Protein AF-A0AAU5XEI7-F1 (afdb_monomer_lite)

Sequence (59 aa):
MAGSELGYEDLAPMPVLVEEAGGRATDLSGGPSLSGPDTAVVSTGRFHDELLGLLRPPG

Foldseek 3Di:
DPPDPDDLVNVVCCQVVQVVVCKDKAALVRHRCNPDPVGIDIGNHPCRVVVSVVPDPDD

Radius of gyration: 11.89 Å; chains: 1; bounding box: 32×20×30 Å

Structure (mmCIF, N/CA/C/O backbone):
data_AF-A0AAU5XEI7-F1
#
_entry.id   AF-A0AAU5XEI7-F1
#
loop_
_atom_site.group_PDB
_atom_site.id
_atom_site.type_symbol
_atom_site.label_atom_id
_atom_site.label_alt_id
_atom_site.label_comp_id
_atom_site.label_asym_id
_atom_site.label_entity_id
_atom_site.label_seq_id
_atom_site.pdbx_PDB_ins_code
_atom_site.Cartn_x
_atom_site.Cartn_y
_atom_site.Cartn_z
_atom_site.occupancy
_atom_site.B_iso_or_equiv
_atom_site.auth_seq_id
_atom_site.auth_comp_id
_atom_site.auth_asym_id
_atom_site.auth_atom_id
_atom_site.pdbx_PDB_model_num
ATOM 1 N N . MET A 1 1 ? 23.079 5.968 13.973 1.00 42.53 1 MET A N 1
ATOM 2 C CA . MET A 1 1 ? 21.695 6.216 13.534 1.00 42.53 1 MET A CA 1
ATOM 3 C C . MET A 1 1 ? 21.309 5.010 12.706 1.00 42.53 1 MET A C 1
ATOM 5 O O . MET A 1 1 ? 21.953 4.794 11.690 1.00 42.53 1 MET A O 1
ATOM 9 N N . ALA A 1 2 ? 20.412 4.153 13.194 1.00 44.88 2 ALA A N 1
ATOM 10 C CA . ALA A 1 2 ? 19.813 3.147 12.322 1.00 44.88 2 ALA A CA 1
ATOM 11 C C . ALA A 1 2 ? 18.987 3.934 11.300 1.00 44.88 2 ALA A C 1
ATOM 13 O O . ALA A 1 2 ? 18.179 4.766 11.714 1.00 44.88 2 ALA A O 1
ATOM 14 N N . GLY A 1 3 ? 19.272 3.778 10.005 1.00 48.19 3 GLY A N 1
ATOM 15 C CA . GLY A 1 3 ? 18.364 4.280 8.975 1.00 48.19 3 GLY A CA 1
ATOM 16 C C . GLY A 1 3 ? 16.975 3.713 9.248 1.00 48.19 3 GLY A C 1
ATOM 17 O O . GLY A 1 3 ? 16.865 2.633 9.835 1.00 48.19 3 GLY A O 1
ATOM 18 N N . SER A 1 4 ? 15.919 4.439 8.887 1.00 57.94 4 SER A N 1
ATOM 19 C CA . SER A 1 4 ? 14.609 3.801 8.781 1.00 57.94 4 SER A CA 1
ATOM 20 C C . SER A 1 4 ? 14.790 2.522 7.962 1.00 57.94 4 SER A C 1
ATOM 22 O O . SER A 1 4 ? 15.493 2.529 6.955 1.00 57.94 4 SER A O 1
ATOM 24 N N . GLU A 1 5 ? 14.249 1.403 8.438 1.00 66.75 5 GLU A N 1
ATOM 25 C CA . GLU A 1 5 ? 14.518 0.080 7.853 1.00 66.75 5 GLU A CA 1
ATOM 26 C C . GLU A 1 5 ? 14.039 -0.030 6.388 1.00 66.75 5 GLU A C 1
ATOM 28 O O . GLU A 1 5 ? 14.429 -0.952 5.681 1.00 66.75 5 GLU A O 1
ATOM 33 N N . LEU A 1 6 ? 13.256 0.954 5.928 1.00 69.19 6 LEU A N 1
ATOM 34 C CA . LEU A 1 6 ? 12.883 1.221 4.542 1.00 69.19 6 LEU A CA 1
ATOM 35 C C . LEU A 1 6 ? 13.126 2.709 4.230 1.00 69.19 6 LEU A C 1
ATOM 37 O O . LEU A 1 6 ? 12.651 3.586 4.964 1.00 69.19 6 LEU A O 1
ATOM 41 N N . GLY A 1 7 ? 13.882 2.989 3.169 1.00 76.75 7 GLY A N 1
ATOM 42 C CA . GLY A 1 7 ? 14.092 4.329 2.614 1.00 76.75 7 GLY A CA 1
ATOM 43 C C . GLY A 1 7 ? 13.084 4.672 1.513 1.00 76.75 7 GLY A C 1
ATOM 44 O O . GLY A 1 7 ? 12.319 3.822 1.052 1.00 76.75 7 GLY A O 1
ATOM 45 N N . TYR A 1 8 ? 13.095 5.923 1.046 1.00 79.88 8 TYR A N 1
ATOM 46 C CA . TYR A 1 8 ? 12.251 6.349 -0.079 1.00 79.88 8 TYR A CA 1
ATOM 47 C C . TYR A 1 8 ? 12.541 5.521 -1.335 1.00 79.88 8 TYR A C 1
ATOM 49 O O . TYR A 1 8 ? 11.622 5.116 -2.044 1.00 79.88 8 TYR A O 1
ATOM 57 N N . GLU A 1 9 ? 13.816 5.236 -1.590 1.00 84.81 9 GLU A N 1
ATOM 58 C CA . GLU A 1 9 ? 14.278 4.409 -2.700 1.00 84.81 9 GLU A CA 1
ATOM 59 C C . GLU A 1 9 ? 13.695 2.987 -2.690 1.00 84.81 9 GLU A C 1
ATOM 61 O O . GLU A 1 9 ? 13.472 2.426 -3.764 1.00 84.81 9 GLU A O 1
ATOM 66 N N . ASP A 1 10 ? 13.379 2.435 -1.516 1.00 82.81 10 ASP A N 1
ATOM 67 C CA . ASP A 1 10 ? 12.757 1.113 -1.385 1.00 82.81 10 ASP A CA 1
ATOM 68 C C . ASP A 1 10 ? 11.250 1.163 -1.682 1.00 82.81 10 ASP A C 1
ATOM 70 O O . ASP A 1 10 ? 10.671 0.207 -2.203 1.00 82.81 10 ASP A O 1
ATOM 74 N N . LEU A 1 11 ? 10.603 2.295 -1.382 1.00 84.12 11 LEU A N 1
ATOM 75 C CA . LEU A 1 11 ? 9.168 2.505 -1.591 1.00 84.12 11 LEU A CA 1
ATOM 76 C C . LEU A 1 11 ? 8.834 3.004 -3.001 1.00 84.12 11 LEU A C 1
ATOM 78 O O . LEU A 1 11 ? 7.775 2.669 -3.530 1.00 84.12 11 LEU A O 1
ATOM 82 N N . ALA A 1 12 ? 9.727 3.771 -3.628 1.00 87.62 12 ALA A N 1
ATOM 83 C CA . ALA A 1 12 ? 9.540 4.357 -4.954 1.00 87.62 12 ALA A CA 1
ATOM 84 C C . ALA A 1 12 ? 9.103 3.352 -6.044 1.00 87.62 12 ALA A C 1
ATOM 86 O O . ALA A 1 12 ? 8.189 3.684 -6.804 1.00 87.62 12 ALA A O 1
ATOM 87 N N . PRO A 1 13 ? 9.674 2.133 -6.148 1.00 90.62 13 PRO A N 1
ATOM 88 C CA . PRO A 1 13 ? 9.253 1.173 -7.171 1.00 90.62 13 PRO A CA 1
ATOM 89 C C . PRO A 1 13 ? 7.966 0.408 -6.822 1.00 90.62 13 PRO A C 1
ATOM 91 O O . PRO A 1 13 ? 7.371 -0.210 -7.708 1.00 90.62 13 PRO A O 1
ATOM 94 N N . MET A 1 14 ? 7.526 0.415 -5.558 1.00 89.06 14 MET A N 1
ATOM 95 C CA . MET A 1 14 ? 6.446 -0.456 -5.081 1.00 89.06 14 MET A CA 1
ATOM 96 C C . MET A 1 14 ? 5.089 -0.208 -5.753 1.00 89.06 14 MET A C 1
ATOM 98 O O . MET A 1 14 ? 4.472 -1.202 -6.133 1.00 89.06 14 MET A O 1
ATOM 102 N N . PRO A 1 15 ? 4.616 1.038 -5.967 1.00 90.56 15 PRO A N 1
ATOM 103 C CA . PRO A 1 15 ? 3.331 1.268 -6.629 1.00 90.56 15 PRO A CA 1
ATOM 104 C C . PRO A 1 15 ? 3.259 0.605 -8.001 1.00 90.56 15 PRO A C 1
ATOM 106 O O . PRO A 1 15 ? 2.328 -0.143 -8.263 1.00 90.56 15 PRO 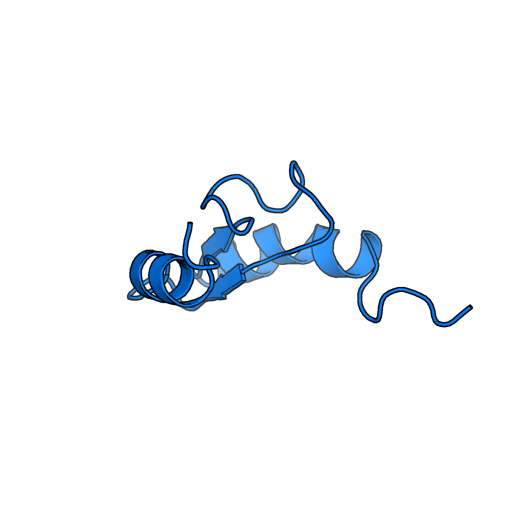A O 1
ATOM 109 N N . VAL A 1 16 ? 4.299 0.770 -8.824 1.00 92.88 16 VAL A N 1
ATOM 110 C CA . VAL A 1 16 ? 4.355 0.166 -10.161 1.00 92.88 16 VAL A CA 1
ATOM 111 C C . VAL A 1 16 ? 4.300 -1.360 -10.071 1.00 92.88 16 VAL A C 1
ATOM 113 O O . VAL A 1 16 ? 3.452 -1.981 -10.698 1.00 92.88 16 VAL A O 1
ATOM 116 N N . LEU A 1 17 ? 5.162 -1.990 -9.267 1.00 92.94 17 LEU A N 1
ATOM 117 C CA . LEU A 1 17 ? 5.205 -3.457 -9.175 1.00 92.94 17 LEU A CA 1
ATOM 118 C C . LEU A 1 17 ? 3.899 -4.058 -8.636 1.00 92.94 17 LEU A C 1
ATOM 120 O O . LEU A 1 17 ? 3.445 -5.099 -9.110 1.00 92.94 17 LEU A O 1
ATOM 124 N N . VAL A 1 18 ? 3.317 -3.419 -7.623 1.00 93.81 18 VAL A N 1
ATOM 125 C CA . VAL A 1 18 ? 2.123 -3.904 -6.929 1.00 93.81 18 VAL A CA 1
ATOM 126 C C . VAL A 1 18 ? 0.877 -3.701 -7.783 1.00 93.81 18 VAL A C 1
ATOM 128 O O . VAL A 1 18 ? 0.071 -4.624 -7.888 1.00 93.81 18 VAL A O 1
ATOM 131 N N . GLU A 1 19 ? 0.706 -2.526 -8.387 1.00 93.38 19 GLU A N 1
ATOM 132 C CA . GLU A 1 19 ? -0.486 -2.198 -9.177 1.00 93.38 19 GLU A CA 1
ATOM 133 C C . GLU A 1 19 ? -0.537 -2.996 -10.487 1.00 93.38 19 GLU A C 1
ATOM 135 O O . GLU A 1 19 ? -1.599 -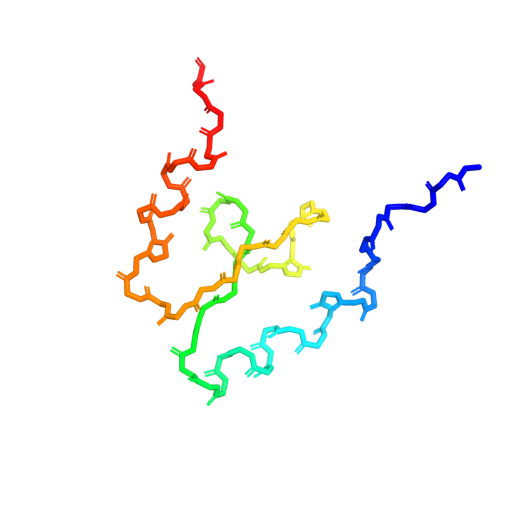3.514 -10.832 1.00 93.38 19 GLU A O 1
ATOM 140 N N . GLU A 1 20 ? 0.603 -3.220 -11.153 1.00 95.56 20 GLU A N 1
ATOM 141 C CA . GLU A 1 20 ? 0.683 -4.088 -12.343 1.00 95.56 20 GLU A CA 1
ATOM 142 C C . GLU A 1 20 ? 0.343 -5.556 -12.021 1.00 95.56 20 GLU A C 1
ATOM 144 O O . GLU A 1 20 ? -0.207 -6.281 -12.851 1.00 95.56 20 GLU A O 1
ATOM 149 N N . ALA A 1 21 ? 0.611 -6.000 -10.790 1.00 94.44 21 ALA A N 1
ATOM 150 C CA . ALA A 1 21 ? 0.195 -7.311 -10.293 1.00 94.44 21 ALA A CA 1
ATOM 151 C C . ALA A 1 21 ? -1.279 -7.354 -9.828 1.00 94.44 21 ALA A C 1
ATOM 153 O O . ALA A 1 21 ? -1.739 -8.389 -9.336 1.00 94.44 21 ALA A O 1
ATOM 154 N N . GLY A 1 22 ? -2.027 -6.251 -9.958 1.00 94.31 22 GLY A N 1
ATOM 155 C CA . GLY A 1 22 ? -3.421 -6.121 -9.516 1.00 94.31 22 GLY A CA 1
ATOM 156 C C . GLY A 1 22 ? -3.595 -5.876 -8.012 1.00 94.31 22 GLY A C 1
ATOM 157 O O . GLY A 1 22 ? -4.701 -6.013 -7.486 1.00 94.31 22 GLY A O 1
ATOM 158 N N . GLY A 1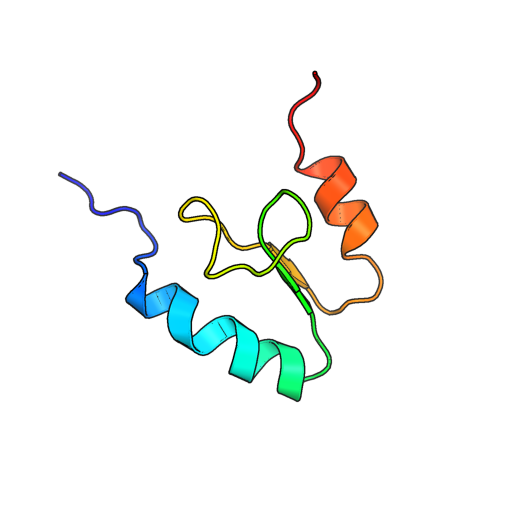 23 ? -2.514 -5.551 -7.303 1.00 95.62 23 GLY A N 1
ATOM 159 C CA . GLY A 1 23 ? -2.537 -5.151 -5.901 1.00 95.62 23 GLY A CA 1
ATOM 160 C C . GLY A 1 23 ? -2.888 -3.673 -5.703 1.00 95.62 23 GLY A C 1
ATOM 161 O O . GLY A 1 23 ? -3.267 -2.959 -6.628 1.00 95.62 23 GLY A O 1
ATOM 162 N N . ARG A 1 24 ? -2.762 -3.205 -4.458 1.00 95.81 24 ARG A N 1
ATOM 163 C CA . ARG A 1 24 ? -2.912 -1.790 -4.080 1.00 95.81 24 ARG A CA 1
ATOM 164 C C . ARG A 1 24 ? -1.773 -1.356 -3.169 1.00 95.81 24 ARG A C 1
ATOM 166 O O . ARG A 1 24 ? -1.434 -2.105 -2.247 1.00 95.81 24 ARG A O 1
ATOM 173 N N . ALA A 1 25 ? -1.253 -0.154 -3.404 1.00 93.44 25 ALA A N 1
ATOM 174 C CA . ALA A 1 25 ? -0.259 0.520 -2.578 1.00 93.44 25 ALA A CA 1
ATOM 175 C C . ALA A 1 25 ? -0.762 1.924 -2.194 1.00 93.44 25 ALA A C 1
ATOM 177 O O . ALA A 1 25 ? -1.095 2.722 -3.066 1.00 93.44 25 ALA A O 1
ATOM 178 N N . THR A 1 26 ? -0.832 2.233 -0.898 1.00 92.88 26 THR A N 1
ATOM 179 C CA . THR A 1 26 ? -1.271 3.549 -0.389 1.00 92.88 26 THR A CA 1
ATOM 180 C C . THR A 1 26 ? -0.452 3.979 0.822 1.00 92.88 26 THR A C 1
ATOM 182 O O 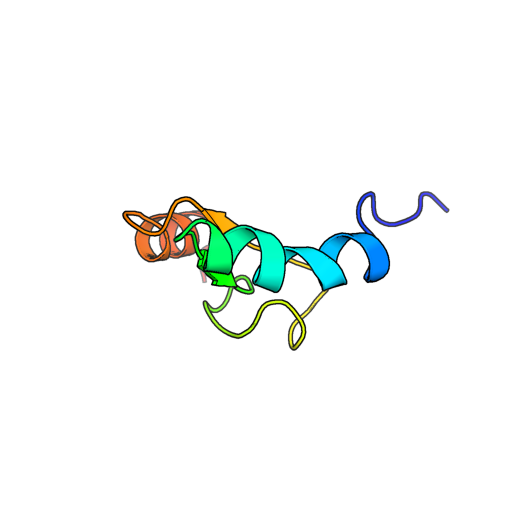. THR A 1 26 ? 0.325 3.194 1.358 1.00 92.88 26 THR A O 1
ATOM 185 N N . ASP A 1 27 ? -0.648 5.204 1.297 1.00 89.69 27 ASP A N 1
ATOM 186 C CA . ASP A 1 27 ? -0.291 5.587 2.667 1.00 89.69 27 ASP A CA 1
ATOM 187 C C . ASP A 1 27 ? -1.353 5.095 3.685 1.00 89.69 27 ASP A C 1
ATOM 189 O O . ASP A 1 27 ? -2.354 4.468 3.321 1.00 89.69 27 ASP A O 1
ATOM 193 N N . LEU A 1 28 ? -1.171 5.399 4.977 1.00 89.94 28 LEU A N 1
ATOM 194 C CA . LEU A 1 28 ? -2.124 5.043 6.048 1.00 89.94 28 LEU A CA 1
ATOM 195 C C . LEU A 1 28 ? -3.490 5.761 5.948 1.00 89.94 28 LEU A C 1
ATOM 197 O O . LEU A 1 28 ? -4.482 5.332 6.555 1.00 89.94 28 LEU A O 1
ATOM 201 N N . SER A 1 29 ? -3.569 6.859 5.193 1.00 88.75 29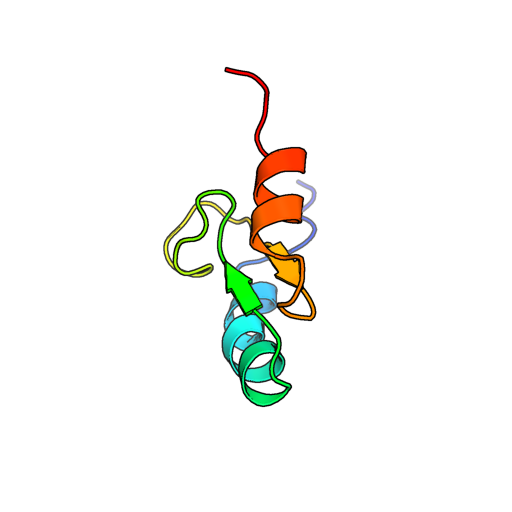 SER A N 1
ATOM 202 C CA . SER A 1 29 ? -4.823 7.562 4.902 1.00 88.75 29 SER A CA 1
ATOM 203 C C . SER A 1 29 ? -5.596 6.920 3.742 1.00 88.75 29 SER A C 1
ATOM 205 O O . SER A 1 29 ? -6.794 7.172 3.599 1.00 88.75 29 SER A O 1
ATOM 207 N N . GLY A 1 30 ? -4.957 6.025 2.983 1.00 90.88 30 GLY A N 1
ATOM 208 C CA . GLY A 1 30 ? -5.493 5.446 1.750 1.00 90.88 30 GLY A CA 1
ATOM 209 C C . GLY A 1 30 ? -5.207 6.295 0.507 1.00 90.88 30 GLY A C 1
ATOM 210 O O . GLY A 1 30 ? -5.765 6.022 -0.556 1.00 90.88 30 GLY A O 1
ATOM 211 N N . GLY A 1 31 ? -4.367 7.326 0.636 1.00 90.00 31 GLY A N 1
ATOM 212 C CA . GLY A 1 31 ? -3.893 8.167 -0.459 1.00 90.00 31 GLY A CA 1
ATOM 213 C C . GLY A 1 31 ? -2.648 7.596 -1.149 1.00 90.00 31 GLY A C 1
ATOM 214 O O . GLY A 1 31 ? -2.160 6.530 -0.771 1.00 90.00 31 GLY A O 1
ATOM 215 N N . PRO A 1 32 ? -2.109 8.283 -2.171 1.00 88.81 32 PRO A N 1
ATOM 216 C CA . PRO A 1 32 ? -0.911 7.832 -2.877 1.00 88.81 32 PRO A CA 1
ATOM 217 C C . PRO A 1 32 ? 0.283 7.625 -1.929 1.00 88.81 32 PRO A C 1
ATOM 219 O O . PRO A 1 32 ? 0.678 8.544 -1.211 1.00 88.81 32 PRO A O 1
ATOM 222 N N . SER A 1 33 ? 0.907 6.442 -1.965 1.00 82.75 33 SER A N 1
ATOM 223 C CA . SER A 1 33 ? 1.969 6.056 -1.015 1.00 82.75 33 SER A CA 1
ATOM 224 C C . SER A 1 33 ? 3.253 6.890 -1.109 1.00 82.75 33 SER A C 1
ATOM 226 O O . SER A 1 33 ? 4.041 6.894 -0.174 1.00 82.75 33 SER A O 1
ATOM 228 N N . LEU A 1 34 ? 3.482 7.595 -2.224 1.00 83.00 34 LEU A N 1
ATOM 229 C CA . LEU A 1 34 ? 4.674 8.432 -2.443 1.00 83.00 34 LEU A CA 1
ATOM 230 C C . LEU A 1 34 ? 4.456 9.913 -2.096 1.00 83.00 34 LEU A C 1
ATOM 232 O O . LEU A 1 34 ? 5.339 10.735 -2.328 1.00 83.00 34 LEU A O 1
ATOM 236 N N . SER A 1 35 ? 3.266 10.274 -1.611 1.00 74.38 35 SER A N 1
ATOM 237 C CA . SER A 1 35 ? 2.898 11.659 -1.276 1.00 74.38 35 SER A CA 1
ATOM 238 C C . SER A 1 35 ? 2.777 11.911 0.233 1.00 74.38 35 SER A C 1
ATOM 240 O O . SER A 1 35 ? 2.573 13.055 0.636 1.00 74.38 35 SER A O 1
ATOM 242 N N . GLY A 1 36 ? 2.872 10.858 1.051 1.00 63.91 36 GLY A N 1
ATOM 243 C CA . GLY A 1 36 ? 2.658 10.880 2.499 1.00 63.91 36 GLY A CA 1
ATOM 244 C C . GLY A 1 36 ? 3.944 10.740 3.329 1.00 63.91 36 GLY A C 1
ATOM 245 O O . GLY A 1 36 ? 5.038 10.718 2.767 1.00 63.91 36 GLY A O 1
ATOM 246 N N . PRO A 1 37 ? 3.830 10.653 4.673 1.00 63.38 37 PRO A N 1
ATOM 247 C CA . PRO A 1 37 ? 4.951 10.254 5.536 1.00 63.38 37 PRO A CA 1
ATOM 248 C C . PRO A 1 37 ? 5.496 8.889 5.091 1.00 63.38 37 PRO A C 1
ATOM 250 O O . PRO A 1 37 ? 4.727 8.135 4.504 1.00 63.38 37 PRO A O 1
ATOM 253 N N . ASP A 1 38 ? 6.772 8.582 5.376 1.00 71.25 38 ASP A N 1
ATOM 254 C CA . ASP A 1 38 ? 7.527 7.375 4.960 1.00 71.25 38 ASP A CA 1
ATOM 255 C C . ASP A 1 38 ? 6.857 6.049 5.390 1.00 71.25 38 ASP A C 1
ATOM 257 O O . ASP A 1 38 ? 7.315 5.325 6.272 1.00 71.25 38 ASP A O 1
ATOM 261 N N . THR A 1 39 ? 5.683 5.758 4.845 1.00 77.88 39 THR A N 1
ATOM 262 C CA . THR A 1 39 ? 4.788 4.687 5.261 1.00 77.88 39 THR A CA 1
ATOM 263 C C . THR A 1 39 ? 3.982 4.245 4.055 1.00 77.88 39 THR A C 1
ATOM 265 O O . THR A 1 39 ? 3.312 5.043 3.403 1.00 77.88 39 THR A O 1
ATOM 268 N N . ALA A 1 40 ? 4.008 2.945 3.791 1.00 88.06 40 ALA A N 1
ATOM 269 C CA . ALA A 1 40 ? 3.247 2.336 2.719 1.00 88.06 40 ALA A CA 1
ATOM 270 C C . ALA A 1 40 ? 2.460 1.139 3.251 1.00 88.06 40 ALA A C 1
ATOM 272 O O . ALA A 1 40 ? 2.961 0.343 4.046 1.00 88.06 40 ALA A O 1
ATOM 273 N N . VAL A 1 41 ? 1.230 0.996 2.776 1.00 92.38 41 VAL A N 1
ATOM 274 C CA . VAL A 1 41 ? 0.384 -0.175 2.970 1.00 92.38 41 VAL A CA 1
ATOM 275 C C . VAL A 1 41 ? 0.240 -0.848 1.617 1.00 92.38 41 VAL A C 1
ATOM 277 O O . VAL A 1 41 ? -0.242 -0.241 0.664 1.00 92.38 41 VAL A O 1
ATOM 280 N N . VAL A 1 42 ? 0.662 -2.106 1.531 1.00 93.94 42 VAL A N 1
ATOM 281 C CA . VAL A 1 42 ? 0.621 -2.908 0.305 1.00 93.94 42 VAL A CA 1
ATOM 282 C C . VAL A 1 42 ? -0.250 -4.134 0.530 1.00 93.94 42 VAL A C 1
ATOM 284 O O . VAL A 1 42 ? -0.155 -4.798 1.561 1.00 93.94 42 VAL A O 1
ATOM 287 N N . SER A 1 43 ? -1.125 -4.443 -0.427 1.00 95.44 43 SER A N 1
ATOM 288 C CA . SER A 1 43 ? -2.043 -5.584 -0.323 1.00 95.44 43 SER A CA 1
ATOM 289 C C . SER A 1 43 ? -2.459 -6.126 -1.692 1.00 95.44 43 SER A C 1
ATOM 291 O O . SER A 1 43 ? -2.338 -5.433 -2.698 1.00 95.44 43 SER A O 1
ATOM 293 N N . THR A 1 44 ? -3.092 -7.300 -1.712 1.00 93.88 44 THR A N 1
ATOM 294 C CA . THR A 1 44 ? -3.772 -7.876 -2.891 1.00 93.88 44 THR A CA 1
ATOM 295 C C . THR A 1 44 ? -5.072 -7.153 -3.283 1.00 93.88 44 THR A C 1
ATOM 297 O O . THR A 1 44 ? -5.811 -7.618 -4.144 1.00 93.88 44 THR A O 1
ATOM 300 N N . GLY A 1 45 ? -5.4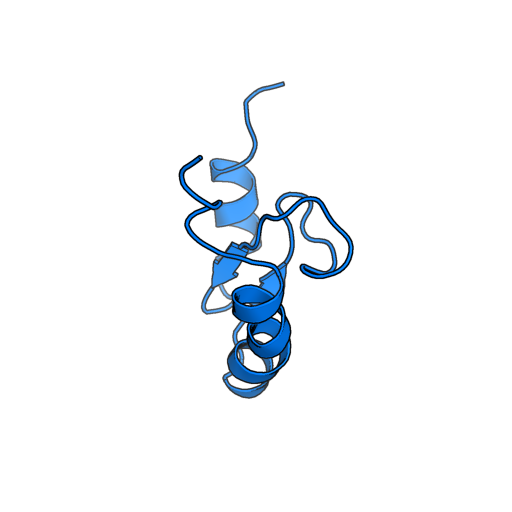08 -6.039 -2.628 1.00 92.44 45 GLY A N 1
ATOM 301 C CA . GLY A 1 45 ? -6.526 -5.166 -2.981 1.00 92.44 45 GLY A CA 1
ATOM 302 C C . GLY A 1 45 ? -7.835 -5.481 -2.259 1.00 92.44 45 GLY A C 1
ATOM 303 O O . GLY A 1 45 ? -8.431 -4.571 -1.687 1.00 92.44 45 GLY A O 1
ATOM 304 N N . ARG A 1 46 ? -8.263 -6.752 -2.213 1.00 95.19 46 ARG A N 1
ATOM 305 C CA . ARG A 1 46 ? -9.597 -7.151 -1.702 1.00 95.19 46 ARG A CA 1
ATOM 306 C C . ARG A 1 46 ? -9.937 -6.617 -0.304 1.00 95.19 46 ARG A C 1
ATOM 308 O O . ARG A 1 46 ? -11.084 -6.266 -0.060 1.00 95.19 46 ARG A O 1
ATOM 315 N N . PHE A 1 47 ? -8.959 -6.596 0.596 1.00 95.69 47 PHE A N 1
ATOM 316 C CA . PHE A 1 47 ? -9.136 -6.206 2.001 1.00 95.69 47 PHE A CA 1
ATOM 317 C C . PHE A 1 47 ? -8.337 -4.952 2.362 1.00 95.69 47 PHE A C 1
ATOM 319 O O . PHE A 1 47 ? -8.049 -4.713 3.529 1.00 95.69 47 PHE A O 1
ATOM 326 N N . HIS A 1 48 ? -7.933 -4.165 1.364 1.00 96.19 48 HIS A N 1
ATOM 327 C CA . HIS A 1 48 ? -7.038 -3.037 1.588 1.00 96.19 48 HIS A CA 1
ATOM 328 C C . HIS A 1 48 ? -7.638 -1.999 2.546 1.00 96.19 48 HIS A C 1
ATOM 330 O O . HIS A 1 48 ? -6.992 -1.596 3.506 1.00 96.19 48 HIS A O 1
ATOM 336 N N . ASP A 1 49 ? -8.899 -1.622 2.337 1.00 95.44 49 ASP A N 1
ATOM 337 C CA . ASP A 1 49 ? -9.555 -0.606 3.164 1.00 95.44 49 ASP A CA 1
ATOM 338 C C . ASP A 1 49 ? -9.851 -1.123 4.586 1.00 95.44 49 ASP A C 1
ATOM 340 O O . ASP A 1 49 ? -9.785 -0.364 5.552 1.00 95.44 49 ASP A O 1
ATOM 344 N N . GLU A 1 50 ? -10.112 -2.428 4.736 1.00 96.19 50 GLU A N 1
ATOM 345 C CA . GLU A 1 50 ? -10.251 -3.081 6.045 1.00 96.19 50 GLU A CA 1
ATOM 346 C C . GLU A 1 50 ? -8.918 -3.073 6.805 1.00 96.19 50 GLU A C 1
ATOM 348 O O . GLU A 1 50 ? -8.875 -2.696 7.976 1.00 96.19 50 GLU A O 1
ATOM 353 N N . LEU A 1 51 ? -7.815 -3.395 6.121 1.00 95.56 51 LEU A N 1
ATOM 354 C CA . LEU A 1 51 ? -6.467 -3.312 6.681 1.00 95.56 51 LEU A CA 1
ATOM 355 C C . LEU A 1 51 ? -6.129 -1.881 7.124 1.00 95.56 51 LEU A C 1
ATOM 357 O O . LEU A 1 51 ? -5.621 -1.696 8.228 1.00 95.56 51 LEU A O 1
ATOM 361 N N . LEU A 1 52 ? -6.457 -0.865 6.318 1.00 94.38 52 LEU A N 1
ATOM 362 C CA . LEU A 1 52 ? -6.297 0.540 6.716 1.00 94.38 52 LEU A CA 1
ATOM 363 C C . LEU A 1 52 ? -7.092 0.864 7.988 1.00 94.38 52 LEU A C 1
ATOM 365 O O . LEU A 1 52 ? -6.590 1.569 8.861 1.00 94.38 52 LEU A O 1
ATOM 369 N N . GLY A 1 53 ? -8.307 0.326 8.124 1.00 93.81 53 GLY A N 1
ATOM 370 C CA . GLY A 1 53 ? -9.118 0.468 9.333 1.00 93.81 53 GLY A CA 1
ATOM 371 C C . GLY A 1 53 ? -8.465 -0.126 10.586 1.00 93.81 53 GLY A C 1
ATOM 372 O O . GLY A 1 53 ? -8.582 0.461 11.657 1.00 93.81 53 GLY A O 1
ATOM 373 N N . LEU A 1 54 ? -7.747 -1.246 10.449 1.00 93.56 54 LEU A N 1
ATOM 374 C CA . LEU A 1 54 ? -7.032 -1.903 11.551 1.00 93.56 54 LEU A CA 1
ATOM 375 C C . LEU A 1 54 ? -5.717 -1.204 11.926 1.00 93.56 54 LEU A C 1
ATOM 377 O O . LEU A 1 54 ? -5.313 -1.245 13.085 1.00 93.56 54 LEU A O 1
ATOM 381 N N . LEU A 1 55 ? -5.032 -0.601 10.949 1.00 90.81 55 LEU A N 1
ATOM 382 C CA . LEU A 1 55 ? -3.731 0.048 11.147 1.00 90.81 55 LEU A CA 1
ATOM 383 C C . LEU A 1 55 ? -3.838 1.486 11.664 1.00 90.81 55 LEU A C 1
ATOM 385 O O . LEU A 1 55 ? -2.870 2.013 12.214 1.00 90.81 55 LEU A O 1
ATOM 389 N N . ARG A 1 56 ? -4.987 2.143 11.479 1.00 83.31 56 ARG A N 1
ATOM 390 C CA . ARG A 1 56 ? -5.199 3.498 11.992 1.00 83.31 56 ARG A CA 1
ATOM 391 C C . ARG A 1 56 ? -5.219 3.471 13.524 1.00 83.31 56 ARG A C 1
ATOM 393 O O . ARG A 1 56 ? -5.998 2.708 14.098 1.00 83.31 56 ARG A O 1
ATOM 400 N N . PRO A 1 57 ? -4.399 4.294 14.203 1.00 68.19 57 PRO A N 1
ATOM 401 C CA . PRO A 1 57 ? -4.479 4.402 15.651 1.00 68.19 57 PRO A CA 1
ATOM 402 C C . PRO A 1 57 ? -5.890 4.852 16.064 1.00 68.19 57 PRO A C 1
ATOM 404 O O . PRO A 1 57 ? -6.516 5.628 15.331 1.00 68.19 57 PRO A O 1
ATOM 407 N N . PRO A 1 58 ? -6.410 4.376 17.213 1.00 65.75 58 PRO A N 1
ATOM 408 C CA . PRO A 1 58 ? -7.645 4.916 17.762 1.00 65.75 58 PRO A CA 1
ATOM 409 C C . PRO A 1 58 ? -7.467 6.424 17.980 1.00 65.75 58 PRO A C 1
ATOM 411 O O . PRO A 1 58 ? -6.402 6.858 18.423 1.00 65.75 58 PRO A O 1
ATOM 414 N N . GLY A 1 59 ? -8.488 7.194 17.594 1.00 61.31 59 GLY A N 1
ATOM 415 C CA . GLY A 1 59 ? -8.510 8.650 17.751 1.00 61.31 59 GLY A CA 1
ATOM 416 C C . GLY A 1 59 ? -8.401 9.100 19.199 1.00 61.31 59 GLY A C 1
ATOM 417 O O . GLY A 1 59 ? -8.849 8.342 20.091 1.00 61.31 59 GLY A O 1
#

Secondary structure (DSSP, 8-state):
-PPPSS-HHHHTTHHHHHHHTT-EEE-TTSSBTTSSSS--EEE-STTHHHHHHHHSPP-

pLDDT: mean 84.19, std 13.73, range [42.53, 96.19]